Protein AF-A0A351Z1H6-F1 (afdb_monomer_lite)

Foldseek 3Di:
DDDPDDQWDDDPWKIKGKAFAQKKKKKAPADQPWWKWKFADPVPQFAWAKAKPQWCDGQPRPPRHHTRGGTIGGRPPDRRMMMIHGNGHMMMMIGGPSIDMDIDHRD

Secondary structure (DSSP, 8-state):
------SEEE-SSEEEEEE-TT-EEEEES--TT--EEEEE-GGGSBS-EEEEESBSSPP-TT--BS-SEEEE-B-TTS-S-EEEEEEES-EEEEEETT-EEEEEPP-

Radius of gyration: 13.02 Å; chains: 1; bounding box: 30×32×42 Å

pLDDT: mean 81.54, std 13.21, range [42.81, 94.25]

Sequence (107 aa):
SFDYRPDCWLCGNQMVFFLGQGKSLVASGLKKSDYVSVARTTSFFEGGKIVTSGLEWKPDAGKKKGMPSLSNRIHDEKEGVASFFAEEGNFLVFLPLTAAFAFAKPK

Structure (mmCIF, N/CA/C/O backbone):
data_AF-A0A351Z1H6-F1
#
_entry.id   AF-A0A351Z1H6-F1
#
loop_
_atom_site.group_PDB
_atom_site.id
_atom_site.type_symbol
_atom_site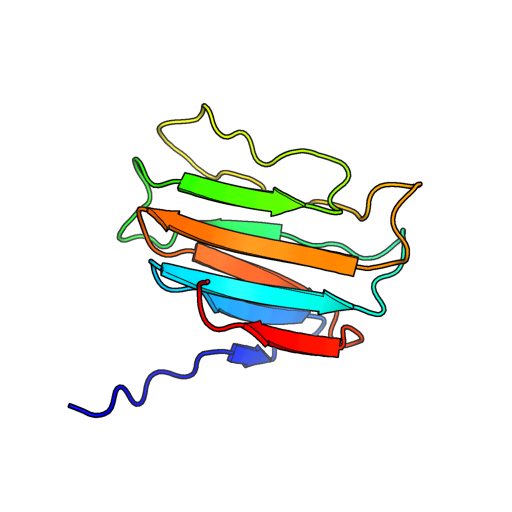.label_atom_id
_atom_site.label_alt_id
_atom_site.label_comp_id
_atom_site.label_asym_id
_atom_site.label_entity_id
_atom_site.label_seq_id
_atom_site.pdbx_PDB_ins_code
_atom_site.Cartn_x
_atom_site.Cartn_y
_atom_site.Cartn_z
_atom_site.occupancy
_atom_site.B_iso_or_equiv
_atom_site.auth_seq_id
_atom_site.auth_comp_id
_atom_site.auth_asym_id
_atom_site.auth_atom_id
_atom_site.pdbx_PDB_model_num
ATOM 1 N N . SER A 1 1 ? -3.284 0.778 -26.025 1.00 48.03 1 SER A N 1
ATOM 2 C CA . SER A 1 1 ? -3.706 -0.605 -25.734 1.00 48.03 1 SER A CA 1
ATOM 3 C C . SER A 1 1 ? -4.354 -0.619 -24.363 1.00 48.03 1 SER A C 1
ATOM 5 O O . SER A 1 1 ? -3.918 0.136 -23.502 1.00 48.03 1 SER A O 1
ATOM 7 N N . PHE A 1 2 ? -5.415 -1.400 -24.166 1.00 42.81 2 PHE A N 1
ATOM 8 C CA . PHE A 1 2 ? -5.934 -1.636 -22.819 1.00 42.81 2 PHE A CA 1
ATOM 9 C C . PHE A 1 2 ? -4.939 -2.526 -22.073 1.00 42.81 2 PHE A C 1
ATOM 11 O O . PHE A 1 2 ? -4.490 -3.538 -22.610 1.00 42.81 2 PHE A O 1
ATOM 18 N N . ASP A 1 3 ? -4.537 -2.097 -20.882 1.00 56.03 3 ASP A N 1
ATOM 19 C CA . ASP A 1 3 ? -3.661 -2.867 -20.012 1.00 56.03 3 ASP A CA 1
ATOM 20 C C . ASP A 1 3 ? -4.539 -3.785 -19.157 1.00 56.03 3 ASP A C 1
ATOM 22 O O . ASP A 1 3 ? -5.233 -3.318 -18.261 1.00 56.03 3 ASP A O 1
ATOM 26 N N . TYR A 1 4 ? -4.575 -5.078 -19.481 1.00 55.56 4 TYR A N 1
ATOM 27 C CA . TYR A 1 4 ? -5.386 -6.079 -18.770 1.00 55.56 4 TYR A CA 1
ATOM 28 C C . TYR A 1 4 ? -4.684 -6.633 -17.519 1.00 55.56 4 TYR A C 1
ATOM 30 O O . TYR A 1 4 ? -5.029 -7.712 -17.034 1.00 55.56 4 TYR A O 1
ATOM 38 N N . ARG A 1 5 ? -3.657 -5.942 -17.010 1.00 62.16 5 ARG A N 1
ATOM 39 C CA . ARG A 1 5 ? -2.959 -6.359 -15.794 1.00 62.16 5 ARG A CA 1
ATOM 40 C C . ARG A 1 5 ? -3.866 -6.130 -14.580 1.00 62.16 5 ARG A C 1
ATOM 42 O O . ARG A 1 5 ? -4.399 -5.034 -14.437 1.00 62.16 5 ARG A O 1
ATOM 49 N N . PRO A 1 6 ? -4.061 -7.137 -13.711 1.00 58.88 6 PRO A N 1
ATOM 50 C CA . PRO A 1 6 ? -4.794 -6.922 -12.476 1.00 58.88 6 PRO A CA 1
ATOM 51 C C . PRO A 1 6 ? -4.018 -5.933 -11.603 1.00 58.88 6 PRO A C 1
ATOM 53 O O . PRO A 1 6 ? -2.851 -6.154 -11.287 1.00 58.88 6 PRO A O 1
ATOM 56 N N . ASP A 1 7 ? -4.678 -4.848 -11.206 1.00 80.06 7 ASP A N 1
ATOM 57 C CA . ASP A 1 7 ? -4.097 -3.847 -10.308 1.00 80.06 7 ASP A CA 1
ATOM 58 C C . ASP A 1 7 ? -4.073 -4.322 -8.843 1.00 80.06 7 ASP A C 1
ATOM 60 O O . ASP A 1 7 ? -3.471 -3.668 -7.991 1.00 80.06 7 ASP A O 1
ATOM 64 N N . CYS A 1 8 ? -4.733 -5.445 -8.534 1.00 87.75 8 CYS A N 1
ATOM 65 C CA . CYS A 1 8 ? -4.821 -6.016 -7.195 1.00 87.75 8 CYS A CA 1
ATOM 66 C C . CYS A 1 8 ? -4.887 -7.552 -7.211 1.00 87.75 8 CYS A C 1
ATOM 68 O O . CYS A 1 8 ? -5.590 -8.143 -8.033 1.00 87.75 8 CYS A O 1
ATOM 70 N N . TRP A 1 9 ? -4.209 -8.186 -6.253 1.00 92.69 9 TRP A N 1
ATOM 71 C CA . TRP A 1 9 ? -4.304 -9.612 -5.942 1.00 92.69 9 TRP A CA 1
ATOM 72 C C . TRP A 1 9 ? -4.742 -9.812 -4.491 1.00 92.69 9 TRP A C 1
ATOM 74 O O . TRP A 1 9 ? -4.221 -9.164 -3.582 1.00 92.69 9 TRP A O 1
ATOM 84 N N . LEU A 1 10 ? -5.657 -10.756 -4.264 1.00 90.38 10 LEU A N 1
ATOM 85 C CA . LEU A 1 10 ? -6.026 -11.207 -2.924 1.00 90.38 10 LEU A CA 1
ATOM 86 C C . LEU A 1 10 ? -5.082 -12.334 -2.489 1.00 90.38 10 LEU A C 1
ATOM 88 O O . LEU A 1 10 ? -4.939 -13.344 -3.177 1.00 90.38 10 LEU A O 1
ATOM 92 N N . CYS A 1 11 ? -4.445 -12.163 -1.339 1.00 86.88 11 CYS A N 1
ATOM 93 C CA . CYS A 1 11 ? -3.672 -13.189 -0.648 1.00 86.88 11 CYS A CA 1
ATOM 94 C C . CYS A 1 11 ? -4.456 -13.696 0.573 1.00 86.88 11 CYS A C 1
ATOM 96 O O . CYS A 1 11 ? -5.543 -13.207 0.868 1.00 86.88 11 CYS A O 1
ATOM 98 N N . GLY A 1 12 ? -3.896 -14.656 1.317 1.00 85.88 12 GLY A N 1
ATOM 99 C CA . GLY A 1 12 ? -4.590 -15.268 2.459 1.00 85.88 12 GLY A CA 1
ATOM 100 C C . GLY A 1 12 ? -5.101 -14.265 3.503 1.00 85.88 12 GLY A C 1
ATOM 101 O O . GLY A 1 12 ? -6.223 -14.409 3.969 1.00 85.88 12 GLY A O 1
ATOM 102 N N . ASN A 1 13 ? -4.314 -13.227 3.822 1.00 86.50 13 ASN A N 1
ATOM 103 C CA . ASN A 1 13 ? -4.651 -12.233 4.857 1.00 86.50 13 ASN A CA 1
ATOM 104 C C . ASN A 1 13 ? -4.519 -10.768 4.396 1.00 86.50 13 ASN A C 1
ATOM 106 O O . ASN A 1 13 ? -4.771 -9.845 5.172 1.00 86.50 13 ASN A O 1
ATOM 110 N N . GLN A 1 14 ? -4.080 -10.535 3.160 1.00 92.06 14 GLN A N 1
ATOM 111 C CA . GLN A 1 14 ? -3.748 -9.204 2.649 1.00 92.06 14 GLN A CA 1
ATOM 112 C C . GLN A 1 14 ? -4.150 -9.067 1.184 1.00 92.06 14 GLN A C 1
ATOM 114 O O . GLN A 1 14 ? -4.301 -10.055 0.471 1.00 92.06 14 GLN A O 1
ATOM 119 N N . MET A 1 15 ? -4.281 -7.827 0.742 1.00 94.25 15 MET A N 1
ATOM 120 C CA . MET A 1 15 ? -4.375 -7.441 -0.657 1.00 94.25 15 MET A CA 1
ATOM 121 C C . MET A 1 15 ? -3.036 -6.858 -1.094 1.00 94.25 15 MET A C 1
ATOM 123 O O . MET A 1 15 ? -2.411 -6.109 -0.340 1.00 94.25 15 MET A O 1
ATOM 127 N N . VAL A 1 16 ? -2.609 -7.176 -2.311 1.00 94.00 16 VAL A N 1
ATOM 128 C CA . VAL A 1 16 ? -1.404 -6.614 -2.925 1.00 94.00 16 VAL A CA 1
ATOM 129 C C . VAL A 1 16 ? -1.827 -5.787 -4.118 1.00 94.00 16 VAL A C 1
ATOM 131 O O . VAL A 1 16 ? -2.408 -6.323 -5.052 1.00 94.00 16 VAL A O 1
ATOM 134 N N . PHE A 1 17 ? -1.518 -4.499 -4.099 1.00 93.19 17 PHE A N 1
ATOM 135 C CA . PHE A 1 17 ? -1.824 -3.576 -5.182 1.00 93.19 17 PHE A CA 1
ATOM 136 C C . PHE A 1 17 ? -0.578 -3.283 -5.997 1.00 93.19 17 PHE A C 1
ATOM 138 O O . PHE A 1 17 ? 0.466 -2.953 -5.432 1.00 93.19 17 PHE A O 1
ATOM 145 N N . PHE A 1 18 ? -0.697 -3.333 -7.320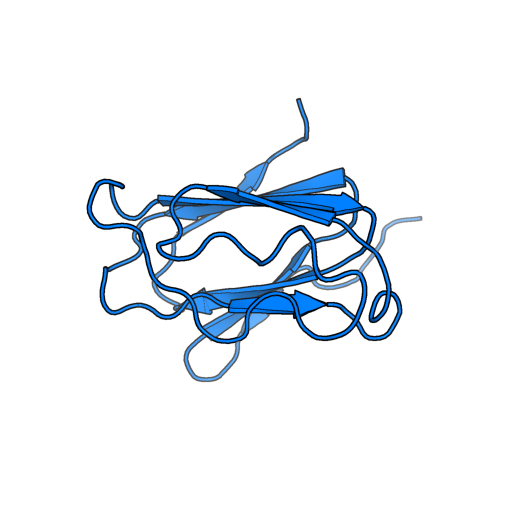 1.00 92.19 18 PHE A N 1
ATOM 146 C CA . PHE A 1 18 ? 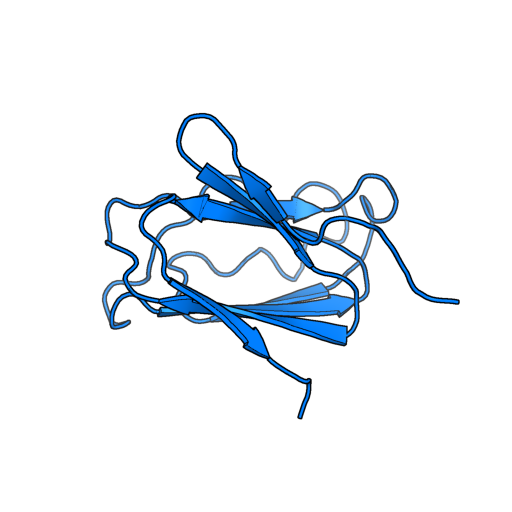0.295 -2.737 -8.200 1.00 92.19 18 PHE A CA 1
ATOM 147 C C . PHE A 1 18 ? 0.057 -1.226 -8.267 1.00 92.19 18 PHE A C 1
ATOM 149 O O . PHE A 1 18 ? -0.992 -0.763 -8.708 1.00 92.19 18 PHE A O 1
ATOM 156 N N . LEU A 1 19 ? 1.043 -0.444 -7.830 1.00 90.94 19 LEU A N 1
ATOM 157 C CA . LEU A 1 19 ? 1.020 1.009 -7.913 1.00 90.94 19 LEU A CA 1
ATOM 158 C C . LEU A 1 19 ? 2.014 1.468 -8.977 1.00 90.94 19 LEU A C 1
ATOM 160 O O . LEU A 1 19 ? 3.217 1.585 -8.724 1.00 90.94 19 LEU A O 1
ATOM 164 N N . GLY A 1 20 ? 1.491 1.695 -10.179 1.00 89.88 20 GLY A N 1
ATOM 165 C CA . GLY A 1 20 ? 2.273 2.201 -11.300 1.00 89.88 20 GLY A CA 1
ATOM 166 C C . GLY A 1 20 ? 2.720 3.651 -11.107 1.00 89.88 20 GLY A C 1
ATOM 167 O O . GLY A 1 20 ? 2.063 4.428 -10.412 1.00 89.88 20 GLY A O 1
ATOM 168 N N . GLN A 1 21 ? 3.810 4.033 -11.767 1.00 89.12 21 GLN A N 1
ATOM 169 C CA . GLN A 1 21 ? 4.305 5.408 -11.772 1.00 89.12 21 GLN A CA 1
ATOM 170 C C . GLN A 1 21 ? 3.205 6.412 -12.165 1.00 89.12 21 GLN A C 1
ATOM 172 O O . GLN A 1 21 ? 2.412 6.182 -13.082 1.00 89.12 21 GLN A O 1
ATOM 177 N N . GLY A 1 22 ? 3.161 7.543 -11.462 1.00 89.38 22 GLY A N 1
ATOM 178 C CA . GLY A 1 22 ? 2.163 8.596 -11.632 1.00 89.38 22 GLY A CA 1
ATOM 179 C C . GLY A 1 22 ? 0.778 8.239 -11.087 1.00 89.38 22 GLY A C 1
ATOM 180 O O . GLY A 1 22 ? -0.182 8.967 -11.346 1.00 89.38 22 GLY A O 1
ATOM 181 N N . LYS A 1 23 ? 0.633 7.124 -10.360 1.00 90.19 23 LYS A N 1
ATOM 182 C CA . LYS A 1 23 ? -0.633 6.704 -9.749 1.00 90.19 23 LYS A CA 1
ATOM 183 C C . LYS A 1 23 ? -0.618 6.893 -8.241 1.00 90.19 23 LYS A C 1
ATOM 185 O O . LYS A 1 23 ? 0.423 6.798 -7.586 1.00 90.19 23 LYS A O 1
ATOM 190 N N . SER A 1 24 ? -1.818 7.103 -7.712 1.00 92.12 24 SER A N 1
ATOM 191 C CA . SER A 1 24 ? -2.070 7.239 -6.285 1.00 92.12 24 SER A CA 1
ATOM 192 C C . SER A 1 24 ? -3.039 6.169 -5.800 1.00 92.12 24 SER A C 1
ATOM 194 O O . SER A 1 24 ? -4.034 5.871 -6.462 1.00 92.12 24 SER A O 1
ATOM 196 N N . LEU A 1 25 ? -2.773 5.648 -4.608 1.00 92.62 25 LEU A N 1
ATOM 197 C CA . LEU A 1 25 ? -3.653 4.758 -3.861 1.00 92.62 25 LEU A CA 1
ATOM 198 C C . LEU A 1 25 ? -3.941 5.399 -2.505 1.00 92.62 25 LEU A C 1
ATOM 200 O O . LEU A 1 25 ? -3.029 5.879 -1.828 1.00 92.62 25 LEU A O 1
ATOM 204 N N . VAL A 1 26 ? -5.206 5.405 -2.107 1.00 93.31 26 VAL A N 1
ATOM 205 C CA . VAL A 1 26 ? -5.628 5.803 -0.764 1.00 93.31 26 VAL A CA 1
ATOM 206 C C . VAL A 1 26 ? -6.296 4.608 -0.115 1.00 93.31 26 VAL A C 1
ATOM 208 O O . VAL A 1 26 ? -7.140 3.964 -0.734 1.00 93.31 26 VAL A O 1
ATOM 211 N N . ALA A 1 27 ? -5.907 4.327 1.121 1.00 93.06 27 ALA A N 1
ATOM 212 C CA . ALA A 1 27 ? -6.467 3.275 1.945 1.00 93.06 27 ALA A CA 1
ATOM 213 C C . ALA A 1 27 ? -7.051 3.882 3.224 1.00 93.06 27 ALA A C 1
ATOM 215 O O . ALA A 1 27 ? -6.437 4.763 3.828 1.00 93.06 27 ALA A O 1
ATOM 216 N N . SER A 1 28 ? -8.231 3.423 3.625 1.00 93.44 28 SER A N 1
ATOM 217 C CA . SER A 1 28 ? -8.953 3.882 4.812 1.00 93.44 28 SER A CA 1
ATOM 218 C C . SER A 1 28 ? -9.508 2.705 5.617 1.00 93.44 28 SER A C 1
ATOM 220 O O . SER A 1 28 ? -9.528 1.562 5.154 1.00 93.44 28 SER A O 1
ATOM 222 N N . GLY A 1 29 ? -9.935 2.978 6.853 1.00 92.62 29 GLY A N 1
ATOM 223 C CA . GLY A 1 29 ? -10.400 1.941 7.779 1.00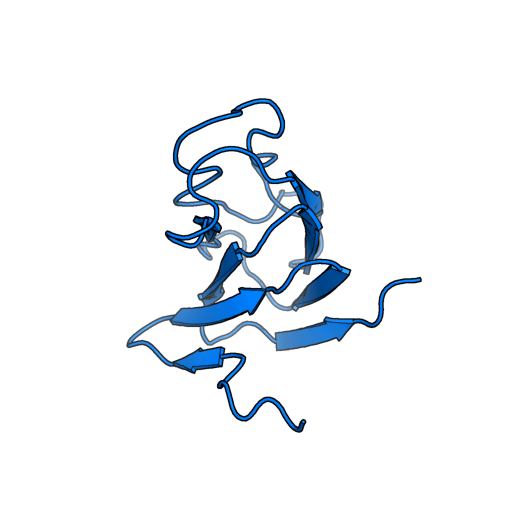 92.62 29 GLY A CA 1
ATOM 224 C C . GLY A 1 29 ? -9.269 1.078 8.351 1.00 92.62 29 GLY A C 1
ATOM 225 O O . GLY A 1 29 ? -9.527 -0.014 8.853 1.00 92.62 29 GLY A O 1
ATOM 226 N N . LEU A 1 30 ? -8.024 1.554 8.269 1.00 92.19 30 LEU A N 1
ATOM 227 C CA . LEU A 1 30 ? -6.849 0.865 8.793 1.00 92.19 30 LEU A CA 1
ATOM 228 C C . LEU A 1 30 ? -6.778 1.023 10.315 1.00 92.19 30 LEU A C 1
ATOM 230 O O . LEU A 1 30 ? -6.993 2.106 10.860 1.00 92.19 30 LEU A O 1
ATOM 234 N N . LYS A 1 31 ? -6.439 -0.058 11.011 1.00 91.12 31 LYS A N 1
ATOM 235 C CA . LYS A 1 31 ? -6.230 -0.079 12.461 1.00 91.12 31 LYS A CA 1
ATOM 236 C C . LYS A 1 31 ? -4.749 0.080 12.785 1.00 91.12 31 LYS A C 1
ATOM 238 O O . LYS A 1 31 ? -3.881 -0.279 11.997 1.00 91.12 31 LYS A O 1
ATOM 243 N N . LYS A 1 32 ? -4.440 0.524 14.005 1.00 86.31 32 LYS A N 1
ATOM 244 C CA . LYS A 1 32 ? -3.051 0.623 14.500 1.00 86.31 32 LYS A CA 1
ATOM 245 C C . LYS A 1 32 ? -2.311 -0.722 14.514 1.00 86.31 32 LYS A C 1
ATOM 247 O O . LYS A 1 32 ? -1.090 -0.765 14.405 1.00 86.31 32 LYS A O 1
ATOM 252 N N . SER A 1 33 ? -3.058 -1.815 14.665 1.00 87.69 33 SER A N 1
ATOM 253 C CA . SER A 1 33 ? -2.544 -3.186 14.610 1.00 87.69 33 SER A CA 1
ATOM 254 C C . SER A 1 33 ? -2.258 -3.678 13.193 1.00 87.69 33 SER A C 1
ATOM 256 O O . SER A 1 33 ? -1.618 -4.718 13.045 1.00 87.69 33 SER A O 1
ATOM 258 N N . ASP A 1 34 ? -2.762 -2.990 12.167 1.00 90.19 34 ASP A N 1
ATOM 259 C CA . ASP A 1 34 ? -2.648 -3.455 10.794 1.00 90.19 34 ASP A CA 1
ATOM 260 C C . ASP A 1 34 ? -1.245 -3.198 10.254 1.00 90.19 34 ASP A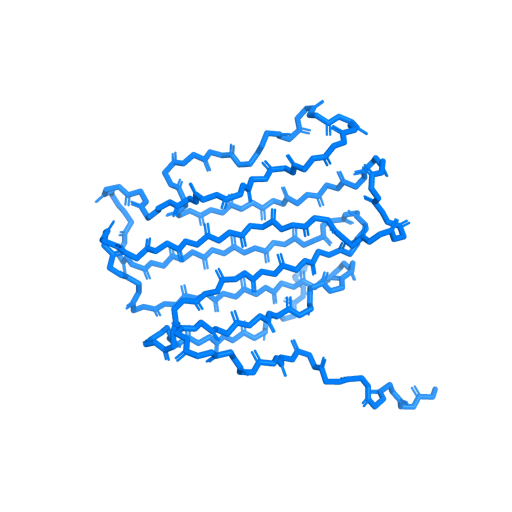 C 1
ATOM 262 O O . ASP A 1 34 ? -0.635 -2.149 10.482 1.00 90.19 34 ASP A O 1
ATOM 266 N N . TYR A 1 35 ? -0.751 -4.174 9.498 1.00 89.31 35 TYR A N 1
ATOM 267 C CA . TYR A 1 35 ? 0.516 -4.070 8.796 1.00 89.31 35 TYR A CA 1
ATOM 268 C C . TYR A 1 35 ? 0.290 -3.595 7.369 1.00 89.31 35 TYR A C 1
ATOM 270 O O . TYR A 1 35 ? -0.508 -4.168 6.621 1.00 89.31 35 TYR A O 1
ATOM 278 N N . VAL A 1 36 ? 1.048 -2.572 6.996 1.00 90.31 36 VAL A N 1
ATOM 279 C CA . VAL A 1 36 ? 1.036 -1.962 5.671 1.00 90.31 36 VAL A CA 1
ATOM 280 C C . VAL A 1 36 ? 2.454 -1.968 5.128 1.00 90.31 36 VAL A C 1
ATOM 282 O O . VAL A 1 36 ? 3.352 -1.438 5.771 1.00 90.31 36 VAL A O 1
ATOM 285 N N . SER A 1 37 ? 2.683 -2.528 3.946 1.00 90.19 37 SER A N 1
ATOM 286 C CA . SER A 1 37 ? 4.043 -2.637 3.395 1.00 90.19 37 SER A CA 1
ATOM 287 C C . SER A 1 37 ? 4.130 -2.065 1.992 1.00 90.19 37 SER A C 1
ATOM 289 O O . SER A 1 37 ? 3.158 -2.075 1.240 1.00 90.19 37 SER A O 1
ATOM 291 N N . VAL A 1 38 ? 5.315 -1.572 1.632 1.00 89.50 38 VAL A N 1
ATOM 292 C CA . VAL A 1 38 ? 5.596 -1.014 0.309 1.00 89.50 38 VAL A CA 1
ATOM 293 C C . VAL A 1 38 ? 6.875 -1.638 -0.226 1.00 89.50 38 VAL A C 1
ATOM 295 O O . VAL A 1 38 ? 7.974 -1.392 0.277 1.00 89.50 38 VAL A O 1
ATOM 298 N N . ALA A 1 39 ? 6.739 -2.416 -1.292 1.00 88.44 39 ALA A N 1
ATOM 299 C CA . ALA A 1 39 ? 7.862 -3.041 -1.964 1.00 88.44 39 ALA A CA 1
ATOM 300 C C . ALA A 1 39 ? 8.115 -2.410 -3.335 1.00 88.44 39 ALA A C 1
ATOM 302 O O . ALA A 1 39 ? 7.190 -1.992 -4.026 1.00 88.44 39 ALA A O 1
ATOM 303 N N . ARG A 1 40 ? 9.379 -2.367 -3.752 1.00 85.81 40 ARG A N 1
ATOM 304 C CA . ARG A 1 40 ? 9.739 -2.115 -5.149 1.00 85.81 40 ARG A CA 1
ATOM 305 C C . ARG A 1 40 ? 9.416 -3.348 -5.982 1.00 85.81 40 ARG A C 1
ATOM 307 O O . ARG A 1 40 ? 9.568 -4.482 -5.528 1.00 85.81 40 ARG A O 1
ATOM 314 N N . THR A 1 41 ? 9.019 -3.112 -7.222 1.00 84.56 41 THR A N 1
ATOM 315 C CA . THR A 1 41 ? 9.011 -4.163 -8.243 1.00 84.56 41 THR A CA 1
ATOM 316 C C . THR A 1 41 ? 10.443 -4.508 -8.658 1.00 84.56 41 THR A C 1
ATOM 318 O O . THR A 1 41 ? 11.356 -3.695 -8.508 1.00 84.56 41 THR A O 1
ATOM 321 N N . THR A 1 42 ? 10.661 -5.707 -9.200 1.00 75.75 42 THR A N 1
ATOM 322 C CA . THR A 1 42 ? 11.994 -6.159 -9.641 1.00 75.75 42 THR A CA 1
ATOM 323 C C . THR A 1 42 ? 12.602 -5.247 -10.708 1.00 75.75 42 THR A C 1
ATOM 325 O O . THR A 1 42 ? 13.804 -5.004 -10.690 1.00 75.75 42 THR A O 1
ATOM 328 N N . SER A 1 43 ? 11.770 -4.672 -11.580 1.00 73.38 43 SER A N 1
ATOM 329 C CA . SER A 1 43 ? 12.176 -3.703 -12.606 1.00 73.38 43 SER A CA 1
ATOM 330 C C . SER A 1 43 ? 12.630 -2.344 -12.058 1.00 73.38 43 SER A C 1
ATOM 332 O O . SER A 1 43 ? 13.215 -1.569 -12.803 1.00 73.38 43 SER A O 1
ATOM 334 N N . PHE A 1 44 ? 12.363 -2.043 -10.782 1.00 71.88 44 PHE A N 1
ATOM 335 C CA . PHE A 1 44 ? 12.701 -0.772 -10.124 1.00 71.88 44 PHE A CA 1
ATOM 336 C C . PHE A 1 44 ? 13.388 -1.001 -8.768 1.00 71.88 44 PHE A C 1
ATOM 338 O O . PHE A 1 44 ? 13.166 -0.259 -7.815 1.00 71.88 44 PHE A O 1
ATOM 345 N N . PHE A 1 45 ? 14.201 -2.057 -8.649 1.00 70.69 45 PHE A N 1
ATOM 346 C CA . PHE A 1 45 ? 14.892 -2.403 -7.398 1.00 70.69 45 PHE A CA 1
ATOM 347 C C . PHE A 1 45 ? 15.982 -1.386 -6.990 1.00 70.69 45 PHE A C 1
ATOM 349 O O . PHE A 1 45 ? 16.392 -1.316 -5.826 1.00 70.69 45 PHE A O 1
ATOM 356 N N . GLU A 1 46 ? 16.419 -0.565 -7.944 1.00 76.00 46 GLU A N 1
ATOM 357 C CA . GLU A 1 46 ? 17.281 0.600 -7.753 1.00 76.00 46 GLU A CA 1
ATOM 358 C C . GLU A 1 46 ? 16.528 1.860 -8.210 1.00 76.00 46 GLU A C 1
ATOM 360 O O . GLU A 1 46 ? 15.793 1.823 -9.195 1.00 76.00 46 GLU A O 1
ATOM 365 N N . GLY A 1 47 ? 16.690 2.970 -7.488 1.00 74.56 47 GLY A N 1
ATOM 366 C CA . GLY A 1 47 ? 15.985 4.225 -7.766 1.00 74.56 47 GLY A CA 1
ATOM 367 C C . GLY A 1 47 ? 14.505 4.221 -7.364 1.00 74.56 47 GLY A C 1
ATOM 368 O O . GLY A 1 47 ? 14.084 3.491 -6.460 1.00 74.56 47 GLY A O 1
ATOM 369 N N . GLY A 1 48 ? 13.718 5.084 -8.004 1.00 81.38 48 GLY A N 1
ATOM 370 C CA . GLY A 1 48 ? 12.300 5.246 -7.714 1.00 81.38 48 GLY A CA 1
ATOM 371 C C . GLY A 1 48 ? 12.006 6.002 -6.416 1.00 81.38 48 GLY A C 1
ATOM 372 O O . GLY A 1 48 ? 12.761 5.965 -5.438 1.00 81.38 48 GLY A O 1
ATOM 373 N N . LYS A 1 49 ? 10.856 6.670 -6.406 1.00 85.56 49 LYS A N 1
ATOM 374 C CA . LYS A 1 49 ? 10.402 7.539 -5.327 1.00 85.56 49 LYS A CA 1
ATOM 375 C C . LYS A 1 49 ? 8.921 7.316 -5.070 1.00 85.56 49 LYS A C 1
ATOM 377 O O . LYS A 1 49 ? 8.085 7.477 -5.956 1.00 85.56 49 LYS A O 1
ATOM 382 N N . ILE A 1 50 ? 8.613 6.971 -3.825 1.00 87.12 50 ILE A N 1
ATOM 383 C CA . ILE A 1 50 ? 7.250 6.852 -3.321 1.00 87.12 50 ILE A CA 1
ATOM 384 C C . ILE A 1 50 ? 7.034 7.877 -2.217 1.00 87.12 50 ILE A C 1
ATOM 386 O O . ILE A 1 50 ? 7.828 7.991 -1.283 1.00 87.12 50 ILE A O 1
ATOM 390 N N . VAL A 1 51 ? 5.954 8.637 -2.339 1.00 88.62 51 VAL A N 1
ATOM 391 C CA . VAL A 1 51 ? 5.509 9.587 -1.325 1.00 88.62 51 VAL A CA 1
ATOM 392 C C . VAL A 1 51 ? 4.361 8.943 -0.569 1.00 88.62 51 VAL A C 1
ATOM 394 O O . VAL A 1 51 ? 3.383 8.505 -1.174 1.00 88.62 51 VAL A O 1
ATOM 397 N N . THR A 1 52 ? 4.462 8.885 0.756 1.00 88.75 52 THR A N 1
ATOM 398 C CA . THR A 1 52 ? 3.386 8.350 1.594 1.00 88.75 52 THR A CA 1
ATOM 399 C C . THR A 1 52 ? 2.987 9.315 2.692 1.00 88.75 52 THR A C 1
ATOM 401 O O . THR A 1 52 ? 3.809 10.085 3.188 1.00 88.75 52 THR A O 1
ATOM 404 N N . SER A 1 53 ? 1.740 9.212 3.140 1.00 89.44 53 SER A N 1
ATOM 405 C CA . SER A 1 53 ? 1.261 9.892 4.341 1.00 89.44 53 SER A CA 1
ATOM 406 C C . SER A 1 53 ? 0.420 8.943 5.189 1.00 89.44 53 SER A C 1
ATOM 408 O O . SER A 1 53 ? -0.120 7.969 4.670 1.00 89.44 53 SER A O 1
ATOM 410 N N . GLY A 1 54 ? 0.321 9.222 6.489 1.00 89.12 54 GLY A N 1
ATOM 411 C CA . GLY A 1 54 ? -0.482 8.411 7.410 1.00 89.12 54 GLY A CA 1
ATOM 412 C C . GLY A 1 54 ? 0.209 7.168 7.961 1.00 89.12 54 GLY A C 1
ATOM 413 O O . GLY A 1 54 ? -0.345 6.515 8.837 1.00 89.12 54 GLY A O 1
ATOM 414 N N . LEU A 1 55 ? 1.420 6.872 7.493 1.00 89.44 55 LEU A N 1
ATOM 415 C CA . LEU A 1 55 ? 2.250 5.795 8.019 1.00 89.44 55 LEU A CA 1
ATOM 416 C C . LEU A 1 55 ? 3.119 6.285 9.179 1.00 89.44 55 LEU A C 1
ATOM 418 O O . LEU A 1 55 ? 3.586 7.424 9.152 1.00 89.44 55 LEU A O 1
ATOM 422 N N . GLU A 1 56 ? 3.345 5.404 10.150 1.00 87.81 56 GLU A N 1
ATOM 423 C CA . GLU A 1 56 ? 4.187 5.622 11.329 1.00 87.81 56 GLU A CA 1
ATOM 424 C C . GLU A 1 56 ? 5.626 5.934 10.913 1.00 87.81 56 GLU A C 1
ATOM 426 O O . GLU A 1 56 ? 6.194 6.969 11.261 1.00 87.81 56 GLU A O 1
ATOM 431 N N . TRP A 1 57 ? 6.199 5.071 10.074 1.00 84.06 57 TRP A N 1
ATOM 432 C CA . TRP A 1 57 ? 7.523 5.292 9.517 1.00 84.06 57 TRP A CA 1
ATOM 433 C C . TRP A 1 57 ? 7.391 5.895 8.127 1.00 84.06 57 TRP A C 1
ATOM 435 O O . TRP A 1 57 ? 6.682 5.377 7.263 1.00 84.06 57 TRP A O 1
ATOM 445 N N . LYS A 1 58 ? 8.109 6.983 7.857 1.00 71.50 58 LYS A N 1
ATOM 446 C CA . LYS A 1 58 ? 8.227 7.447 6.475 1.00 71.50 58 LYS A CA 1
ATOM 447 C C . LYS A 1 58 ? 9.060 6.409 5.710 1.00 71.50 58 LYS A C 1
ATOM 449 O O . LYS A 1 58 ? 10.137 6.059 6.193 1.00 71.50 58 LYS A O 1
ATOM 454 N N . PRO A 1 59 ? 8.590 5.889 4.560 1.00 66.69 59 PRO A N 1
ATOM 455 C CA . PRO A 1 59 ? 9.421 5.069 3.701 1.00 66.69 59 PRO A CA 1
ATOM 456 C C . PRO A 1 59 ? 10.679 5.862 3.401 1.00 66.69 59 PRO A C 1
ATOM 458 O O . PRO A 1 59 ? 10.628 7.074 3.179 1.00 66.69 59 PRO A O 1
ATOM 461 N N . ASP A 1 60 ? 11.798 5.164 3.497 1.00 63.59 60 ASP A N 1
ATOM 462 C CA . ASP A 1 60 ? 13.132 5.735 3.574 1.00 63.59 60 ASP A CA 1
ATOM 463 C C . ASP A 1 60 ? 13.482 6.372 2.215 1.00 63.59 60 ASP A C 1
ATOM 465 O O . ASP A 1 60 ? 14.128 5.765 1.361 1.00 63.59 60 ASP A O 1
ATOM 469 N N . ALA A 1 61 ? 12.976 7.587 1.973 1.00 50.16 61 ALA A N 1
ATOM 470 C CA . ALA A 1 61 ? 12.980 8.270 0.677 1.00 50.16 61 ALA A CA 1
ATOM 471 C C . ALA A 1 61 ? 14.398 8.561 0.147 1.00 50.16 61 ALA A C 1
ATOM 473 O O . ALA A 1 61 ? 14.561 8.957 -1.005 1.00 50.16 61 ALA A O 1
ATOM 474 N N . GLY A 1 62 ? 15.426 8.354 0.978 1.00 48.97 62 GLY A N 1
ATOM 475 C CA . GLY A 1 62 ? 16.838 8.473 0.622 1.00 48.97 62 GLY A CA 1
ATOM 476 C C . GLY A 1 62 ? 17.521 7.165 0.206 1.00 48.97 62 GLY A C 1
ATOM 477 O O . GLY A 1 62 ? 18.623 7.215 -0.347 1.00 48.97 62 GLY A O 1
ATOM 478 N N . LYS A 1 63 ? 16.915 5.985 0.422 1.00 58.94 63 LYS A N 1
ATOM 479 C CA . LYS A 1 63 ? 17.522 4.711 -0.002 1.00 58.94 63 LYS A CA 1
ATOM 480 C C . LYS A 1 63 ? 17.395 4.536 -1.512 1.00 58.94 63 LYS A C 1
ATOM 482 O O . LYS A 1 63 ? 16.426 3.972 -2.019 1.00 58.94 63 LYS A O 1
ATOM 487 N N . LYS A 1 64 ? 18.441 4.948 -2.232 1.00 62.19 64 LYS A N 1
ATOM 488 C CA . LYS A 1 64 ? 18.585 4.774 -3.690 1.00 62.19 64 LYS A CA 1
ATOM 489 C C . LYS A 1 64 ? 18.628 3.307 -4.155 1.00 62.19 64 LYS A C 1
ATOM 491 O O . LYS A 1 64 ? 18.569 3.060 -5.352 1.00 62.19 64 LYS A O 1
ATOM 496 N N . LYS A 1 65 ? 18.725 2.334 -3.241 1.00 67.75 65 LYS A N 1
ATOM 497 C CA . LYS A 1 65 ? 18.827 0.897 -3.541 1.00 67.75 65 LYS A CA 1
ATOM 498 C C . LYS A 1 65 ? 18.181 0.048 -2.443 1.00 67.75 65 LYS A C 1
ATOM 500 O O . LYS A 1 65 ? 18.172 0.459 -1.283 1.00 67.75 65 LYS A O 1
ATOM 505 N N . GLY A 1 66 ? 17.655 -1.126 -2.798 1.00 72.69 66 GLY A N 1
ATOM 506 C CA . GLY A 1 66 ? 17.080 -2.090 -1.848 1.00 72.69 66 GLY A CA 1
ATOM 507 C C . GLY A 1 66 ? 15.575 -1.908 -1.638 1.00 72.69 66 GLY A C 1
ATOM 508 O O . GLY A 1 66 ? 14.911 -1.326 -2.482 1.00 72.69 66 GLY A O 1
ATOM 509 N N . MET A 1 67 ? 15.006 -2.401 -0.537 1.00 76.44 67 MET A N 1
ATOM 510 C CA . MET A 1 67 ? 13.552 -2.358 -0.309 1.00 76.44 67 MET A CA 1
ATOM 511 C C . MET A 1 67 ? 13.143 -1.155 0.569 1.00 76.44 67 MET A C 1
ATOM 513 O O . MET A 1 67 ? 13.727 -0.994 1.641 1.00 76.44 67 MET A O 1
ATOM 517 N N . PRO A 1 68 ? 12.168 -0.311 0.164 1.00 64.75 68 PRO A N 1
ATOM 518 C CA . PRO A 1 68 ? 11.872 0.945 0.860 1.00 64.75 68 PRO A CA 1
ATOM 519 C C . PRO A 1 68 ? 11.068 0.800 2.168 1.00 64.75 68 PRO A C 1
ATOM 521 O O . PRO A 1 68 ? 11.254 1.638 3.048 1.00 64.75 68 PRO A O 1
ATOM 524 N N . SER A 1 69 ? 10.218 -0.227 2.354 1.00 64.75 69 SER A N 1
ATOM 525 C CA . SER A 1 69 ? 9.630 -0.553 3.674 1.00 64.75 69 SER A CA 1
ATOM 526 C C . SER A 1 69 ? 8.894 -1.906 3.698 1.00 64.75 69 SER A C 1
ATOM 528 O O . SER A 1 69 ? 7.921 -2.099 2.974 1.00 64.75 69 SER A O 1
ATOM 530 N N . LEU A 1 70 ? 9.301 -2.846 4.560 1.00 64.38 70 LEU A N 1
ATOM 531 C CA . LEU A 1 70 ? 8.735 -4.208 4.590 1.00 64.38 70 LEU A CA 1
ATOM 532 C C . LEU A 1 70 ? 7.683 -4.476 5.678 1.00 64.38 70 LEU A C 1
ATOM 534 O O . LEU A 1 70 ? 7.105 -5.560 5.663 1.00 64.38 70 LEU A O 1
ATOM 538 N N . SER A 1 71 ? 7.386 -3.540 6.584 1.00 74.12 71 SER A N 1
ATOM 539 C CA . SER A 1 71 ? 6.325 -3.688 7.604 1.00 74.12 71 SER A CA 1
ATOM 540 C C . SER A 1 71 ? 6.073 -2.363 8.323 1.00 74.12 71 SER A C 1
ATOM 542 O O . SER A 1 71 ? 6.750 -2.048 9.297 1.00 74.12 71 SER A O 1
ATOM 544 N N . ASN A 1 72 ? 5.115 -1.580 7.838 1.00 84.19 72 ASN A N 1
ATOM 545 C CA . ASN A 1 72 ? 4.718 -0.295 8.408 1.00 84.19 72 ASN A CA 1
ATOM 546 C C . ASN A 1 72 ? 3.396 -0.379 9.181 1.00 84.19 72 ASN A C 1
ATOM 548 O O . ASN A 1 72 ? 2.676 -1.373 9.081 1.00 84.19 72 ASN A O 1
ATOM 552 N N . ARG A 1 73 ? 3.088 0.667 9.951 1.00 85.56 73 ARG A N 1
ATOM 553 C CA . ARG A 1 73 ? 1.844 0.836 10.715 1.00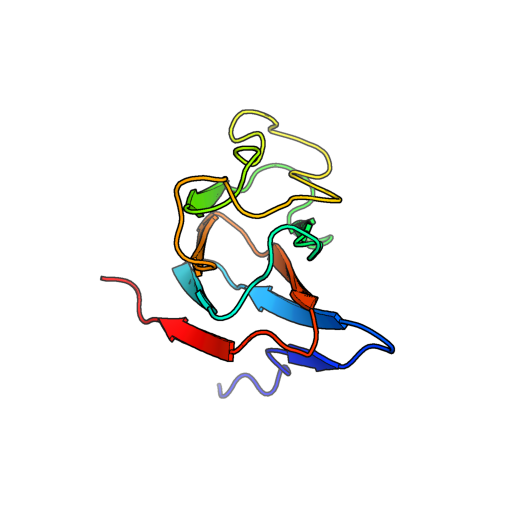 85.56 73 ARG A CA 1
ATOM 554 C C . ARG A 1 73 ? 1.240 2.209 10.449 1.00 85.56 73 ARG A C 1
ATOM 556 O O . ARG A 1 73 ? 1.862 3.047 9.801 1.00 85.56 73 ARG A O 1
ATOM 563 N N . ILE A 1 74 ? 0.024 2.431 10.931 1.00 87.00 74 ILE A N 1
ATOM 564 C CA . ILE A 1 74 ? -0.631 3.740 10.869 1.00 87.00 74 ILE A CA 1
ATOM 565 C C . ILE A 1 74 ? -0.120 4.628 11.993 1.00 87.00 74 ILE A C 1
ATOM 567 O O . ILE A 1 74 ? -0.057 4.182 13.135 1.00 87.00 74 ILE A O 1
ATOM 571 N N . HIS A 1 75 ? 0.214 5.872 11.649 1.00 81.62 75 HIS A N 1
ATOM 572 C CA . HIS A 1 75 ? 0.657 6.871 12.614 1.00 81.62 75 HIS A CA 1
ATOM 573 C C . HIS A 1 75 ? -0.464 7.220 13.596 1.00 81.62 75 HIS A C 1
ATOM 575 O O . HIS A 1 75 ? -1.617 7.385 13.192 1.00 81.62 75 HIS A O 1
ATOM 581 N N . ASP A 1 76 ? -0.118 7.396 14.870 1.00 72.81 76 ASP A N 1
ATOM 582 C CA . ASP A 1 76 ? -1.086 7.522 15.966 1.00 72.81 76 ASP A CA 1
ATOM 583 C C . ASP A 1 76 ? -2.095 8.669 15.812 1.00 72.81 76 ASP A C 1
ATOM 585 O O . ASP A 1 76 ? -3.237 8.542 16.256 1.00 72.81 76 ASP A O 1
ATOM 589 N N . GLU A 1 77 ? -1.690 9.759 15.162 1.00 68.62 77 GLU A N 1
ATOM 590 C CA . GLU A 1 77 ? -2.508 10.964 14.943 1.00 68.62 77 GLU A CA 1
ATOM 591 C C . GLU A 1 77 ? -3.357 10.930 13.658 1.00 68.62 77 GLU A C 1
ATOM 593 O O . GLU A 1 77 ? -4.010 11.913 13.310 1.00 68.62 77 GLU A O 1
ATOM 598 N N . LYS A 1 78 ? -3.332 9.829 12.898 1.00 67.25 78 LYS A N 1
ATOM 599 C CA . LYS A 1 78 ? -4.069 9.698 11.633 1.00 67.25 78 LYS A CA 1
ATOM 600 C C . LYS A 1 78 ? -5.266 8.766 11.818 1.00 67.25 78 LYS A C 1
ATOM 602 O O . LYS A 1 78 ? -5.129 7.681 12.370 1.00 67.25 78 LYS A O 1
ATOM 607 N N . GLU A 1 79 ? -6.430 9.166 11.303 1.00 78.56 79 GLU A N 1
ATOM 608 C CA . GLU A 1 79 ? -7.726 8.463 11.424 1.00 78.56 79 GLU A CA 1
ATOM 609 C C . GLU A 1 79 ? -7.813 7.128 10.641 1.00 78.56 79 GLU A C 1
ATOM 611 O O . GLU A 1 79 ? -8.797 6.850 9.959 1.00 78.56 79 GLU A O 1
ATOM 616 N N . GLY A 1 80 ? -6.777 6.283 10.663 1.00 88.00 80 GLY A N 1
ATOM 617 C CA . GLY A 1 80 ? -6.798 5.017 9.923 1.00 88.00 80 GLY A CA 1
ATOM 618 C C . GLY A 1 80 ? -6.728 5.194 8.405 1.00 88.00 80 GLY A C 1
ATOM 619 O O . GLY A 1 80 ? -7.216 4.341 7.662 1.00 88.00 80 GLY A O 1
ATOM 620 N N . VAL A 1 81 ? -6.154 6.310 7.941 1.00 92.19 81 VAL A N 1
ATOM 621 C CA . VAL A 1 81 ? -6.005 6.642 6.518 1.00 92.19 81 VAL A CA 1
ATOM 622 C C . VAL A 1 81 ? -4.530 6.722 6.145 1.00 92.19 81 VAL A C 1
ATOM 624 O O . VAL A 1 81 ? -3.766 7.467 6.762 1.00 92.19 81 VAL A O 1
ATOM 627 N N . ALA A 1 82 ? -4.153 6.008 5.085 1.00 91.69 82 ALA A N 1
ATOM 628 C CA . ALA A 1 82 ? -2.833 6.070 4.473 1.00 91.69 82 ALA A CA 1
ATOM 629 C C . ALA A 1 82 ? -2.938 6.379 2.974 1.00 91.69 82 ALA A C 1
ATOM 631 O O . ALA A 1 82 ? -3.835 5.899 2.281 1.00 91.69 82 ALA A O 1
ATOM 632 N N . SER A 1 83 ? -2.003 7.176 2.463 1.00 91.75 83 SER A N 1
ATOM 633 C CA . SER A 1 83 ? -1.912 7.503 1.037 1.00 91.75 83 SER A CA 1
ATOM 634 C C . SER A 1 83 ? -0.550 7.121 0.483 1.00 91.75 83 SER A C 1
ATOM 636 O O . SER A 1 83 ? 0.461 7.300 1.161 1.00 91.75 83 SER A O 1
ATOM 638 N N . PHE A 1 84 ? -0.524 6.686 -0.772 1.00 91.44 84 PHE A N 1
ATOM 639 C CA . PHE A 1 84 ? 0.670 6.264 -1.497 1.00 91.44 84 PHE A CA 1
ATOM 640 C C . PHE A 1 84 ? 0.650 6.905 -2.878 1.00 91.44 84 PHE A C 1
ATOM 642 O O . PHE A 1 84 ? -0.353 6.810 -3.581 1.00 91.44 84 PHE A O 1
ATOM 649 N N . PHE A 1 85 ? 1.750 7.533 -3.274 1.00 91.44 85 PHE A N 1
ATOM 650 C CA . PHE A 1 85 ? 1.938 8.087 -4.608 1.00 91.44 85 PHE A CA 1
ATOM 651 C C . PHE A 1 85 ? 3.281 7.625 -5.162 1.00 91.44 85 PHE A C 1
ATOM 653 O O . PHE A 1 85 ? 4.329 7.908 -4.577 1.00 91.44 85 PHE A O 1
ATOM 660 N N . ALA A 1 86 ? 3.243 6.900 -6.276 1.00 90.06 86 ALA A N 1
ATOM 661 C CA . ALA A 1 86 ? 4.439 6.464 -6.983 1.00 90.06 86 ALA A CA 1
ATOM 662 C C . ALA A 1 86 ? 4.915 7.592 -7.905 1.00 90.06 86 ALA A C 1
ATOM 664 O O . ALA A 1 86 ? 4.470 7.699 -9.045 1.00 90.06 86 ALA A O 1
ATOM 665 N N . GLU A 1 87 ? 5.789 8.462 -7.405 1.00 88.81 87 GLU A N 1
ATOM 666 C CA . GLU A 1 87 ? 6.321 9.586 -8.181 1.00 88.81 87 GLU A CA 1
ATOM 667 C C . GLU A 1 87 ? 7.275 9.096 -9.283 1.00 88.81 87 GLU A C 1
ATOM 669 O O . GLU A 1 87 ? 7.176 9.524 -10.431 1.00 88.81 87 GLU A O 1
ATOM 674 N N . GLU A 1 88 ? 8.143 8.137 -8.954 1.00 88.31 88 GLU A N 1
ATOM 675 C CA . GLU A 1 88 ? 9.096 7.528 -9.884 1.00 88.31 88 GLU A CA 1
ATOM 676 C C . GLU A 1 88 ? 9.146 6.010 -9.665 1.00 88.31 88 GLU A C 1
ATOM 678 O O . GLU A 1 88 ? 9.379 5.548 -8.546 1.00 88.31 88 GLU A O 1
ATOM 683 N N . GLY A 1 89 ? 8.958 5.230 -10.732 1.00 87.50 89 GLY A N 1
ATOM 684 C CA . GLY A 1 89 ? 8.964 3.769 -10.687 1.00 87.50 89 GLY A CA 1
ATOM 685 C C . GLY A 1 89 ? 7.652 3.130 -10.224 1.00 87.50 89 GLY A C 1
ATOM 686 O O . GLY A 1 89 ? 6.658 3.802 -9.957 1.00 87.50 89 GLY A O 1
ATOM 687 N N . ASN A 1 90 ? 7.657 1.796 -10.163 1.00 88.00 90 ASN A N 1
ATOM 688 C CA . ASN A 1 90 ? 6.484 0.988 -9.828 1.00 88.00 90 ASN A CA 1
ATOM 689 C C . ASN A 1 90 ? 6.678 0.240 -8.507 1.00 88.00 90 ASN A C 1
ATOM 691 O O . ASN A 1 90 ? 7.729 -0.374 -8.271 1.00 88.00 90 ASN A O 1
ATOM 695 N N . PHE A 1 91 ? 5.621 0.212 -7.700 1.00 89.31 91 PHE A N 1
ATOM 696 C CA . PHE A 1 91 ? 5.629 -0.366 -6.362 1.00 89.31 91 PHE A CA 1
ATOM 697 C C . PHE A 1 91 ? 4.513 -1.393 -6.183 1.00 89.31 91 PHE A C 1
ATOM 699 O O . PHE A 1 91 ? 3.534 -1.421 -6.926 1.00 89.31 91 PHE A O 1
ATOM 706 N N . LEU A 1 92 ? 4.672 -2.229 -5.166 1.00 91.88 92 LEU A N 1
ATOM 707 C CA . LEU A 1 92 ? 3.630 -3.082 -4.624 1.00 91.88 92 LEU A CA 1
ATOM 708 C C . LEU A 1 92 ? 3.237 -2.542 -3.253 1.00 91.88 92 LEU A C 1
ATOM 710 O O . LEU A 1 92 ? 4.108 -2.325 -2.408 1.00 91.88 92 LEU A O 1
ATOM 714 N N . VAL A 1 93 ? 1.943 -2.338 -3.030 1.00 92.56 93 VAL A N 1
ATOM 715 C CA . VAL A 1 93 ? 1.403 -1.899 -1.740 1.00 92.56 93 VAL A CA 1
ATOM 716 C C . VAL A 1 93 ? 0.603 -3.040 -1.130 1.00 92.56 93 VAL A C 1
ATOM 718 O O . VAL A 1 93 ? -0.344 -3.532 -1.735 1.00 92.56 93 VAL A O 1
ATOM 721 N N . PHE A 1 94 ? 0.991 -3.461 0.067 1.00 93.62 94 PHE A N 1
ATOM 722 C CA . PHE A 1 94 ? 0.350 -4.534 0.816 1.00 93.62 94 PHE A CA 1
ATOM 723 C C . PHE A 1 94 ? -0.559 -3.910 1.868 1.00 93.62 94 PHE A C 1
ATOM 725 O O . PHE A 1 94 ? -0.088 -3.137 2.705 1.00 93.62 94 PHE A O 1
ATOM 732 N N . LEU A 1 95 ? -1.845 -4.247 1.824 1.00 93.88 95 LEU A N 1
ATOM 733 C CA . LEU A 1 95 ? -2.872 -3.748 2.737 1.00 93.88 95 LEU A CA 1
ATOM 734 C C . LEU A 1 95 ? -3.628 -4.921 3.377 1.00 93.88 95 LEU A C 1
ATOM 736 O O . LEU A 1 95 ? -3.742 -5.977 2.754 1.00 93.88 95 LEU A O 1
ATOM 740 N N . PRO A 1 96 ? -4.168 -4.776 4.597 1.00 93.44 96 PRO A N 1
ATOM 741 C CA . PRO A 1 96 ? -5.058 -5.784 5.168 1.00 93.44 96 PRO A CA 1
ATOM 742 C C . PRO A 1 96 ? -6.339 -5.912 4.329 1.00 93.44 96 PRO A C 1
ATOM 744 O O . PRO A 1 96 ? -6.805 -4.934 3.745 1.00 93.44 96 PRO A O 1
ATOM 747 N N . LEU A 1 97 ? -6.950 -7.101 4.315 1.00 93.12 97 LEU A N 1
ATOM 748 C CA . LEU A 1 97 ? -8.216 -7.354 3.600 1.00 93.12 97 LEU A CA 1
ATOM 749 C C . LEU A 1 97 ? -9.378 -6.468 4.076 1.00 93.12 97 LEU A C 1
ATOM 751 O O . LEU A 1 97 ? -10.336 -6.256 3.343 1.00 93.12 97 LEU A O 1
ATOM 755 N N . THR A 1 98 ? -9.298 -5.949 5.300 1.00 90.25 98 THR A N 1
ATOM 756 C CA . THR A 1 98 ? -10.313 -5.074 5.895 1.00 90.25 98 THR A CA 1
ATOM 757 C C . THR A 1 98 ? -10.209 -3.617 5.448 1.00 90.25 98 THR A C 1
ATOM 759 O O . THR A 1 98 ? -11.089 -2.829 5.785 1.00 90.25 98 THR A O 1
ATOM 762 N N . ALA A 1 99 ? -9.146 -3.236 4.731 1.00 92.31 99 ALA A N 1
ATOM 763 C CA . ALA A 1 99 ? -8.973 -1.872 4.252 1.00 92.31 99 ALA A CA 1
ATOM 764 C C . ALA A 1 99 ? -9.965 -1.555 3.127 1.00 92.31 99 ALA A C 1
ATOM 766 O O . ALA A 1 99 ? -10.074 -2.297 2.150 1.00 92.31 99 ALA A O 1
ATOM 767 N N . ALA A 1 100 ? -10.615 -0.397 3.214 1.00 91.81 100 ALA A N 1
ATOM 768 C CA . ALA A 1 100 ? -11.231 0.213 2.045 1.00 91.81 100 ALA A CA 1
ATOM 769 C C . ALA A 1 100 ? -10.144 0.915 1.222 1.00 91.81 100 ALA A C 1
ATOM 771 O O . ALA A 1 100 ? -9.179 1.441 1.781 1.00 91.81 100 ALA A O 1
ATOM 772 N N . PHE A 1 101 ? -10.283 0.934 -0.103 1.00 91.56 101 PHE A N 1
ATOM 773 C CA . PHE A 1 101 ? -9.291 1.549 -0.979 1.00 91.56 101 PHE A CA 1
ATOM 774 C C . PHE A 1 101 ? -9.921 2.265 -2.170 1.00 91.56 101 PHE A C 1
ATOM 776 O O . PHE A 1 101 ? -11.003 1.914 -2.638 1.00 91.56 101 PHE A O 1
ATOM 783 N N . ALA A 1 102 ? -9.203 3.258 -2.686 1.00 89.94 102 ALA A N 1
ATOM 784 C CA . ALA A 1 102 ? -9.523 3.928 -3.935 1.00 89.94 102 ALA A CA 1
ATOM 785 C C . ALA A 1 102 ? -8.241 4.302 -4.680 1.00 89.94 102 ALA A C 1
ATOM 787 O O . ALA A 1 102 ? -7.300 4.850 -4.096 1.00 89.94 102 ALA A O 1
ATOM 788 N N . PHE A 1 103 ? -8.226 4.063 -5.990 1.00 84.25 103 PHE A N 1
ATOM 789 C CA . PHE A 1 103 ? -7.237 4.680 -6.864 1.00 84.25 103 PHE A CA 1
ATOM 790 C C . PHE A 1 103 ? -7.627 6.139 -7.093 1.00 84.25 103 PHE A C 1
ATOM 792 O O . PHE A 1 103 ? -8.735 6.434 -7.542 1.00 84.25 103 PHE A O 1
ATOM 799 N N . ALA A 1 104 ? -6.717 7.061 -6.791 1.00 75.88 104 ALA A N 1
ATOM 800 C CA . ALA A 1 104 ? -6.920 8.479 -7.051 1.00 75.88 104 ALA A CA 1
ATOM 801 C C . ALA A 1 104 ? -6.217 8.875 -8.355 1.00 75.88 104 ALA A C 1
ATOM 803 O O . ALA A 1 104 ? -5.107 8.419 -8.649 1.00 75.88 104 ALA A O 1
ATOM 804 N N . LYS A 1 105 ? -6.855 9.747 -9.146 1.00 56.06 105 LYS A N 1
ATOM 805 C CA . LYS A 1 105 ? -6.166 10.406 -10.261 1.00 56.06 105 LYS A CA 1
ATOM 806 C C . LYS A 1 105 ? -5.132 11.384 -9.684 1.00 56.06 105 LYS A C 1
ATOM 808 O O . LYS A 1 105 ? -5.456 12.056 -8.701 1.00 56.06 105 LYS A O 1
ATOM 813 N N . PRO A 1 106 ? -3.917 11.467 -10.254 1.00 51.78 106 PRO A N 1
ATOM 814 C CA . PRO A 1 106 ? -2.979 12.519 -9.879 1.00 51.78 106 PRO A CA 1
ATOM 815 C C . PRO A 1 106 ? -3.651 13.885 -10.092 1.00 51.78 106 PRO A C 1
ATOM 817 O O . PRO A 1 106 ? -4.378 14.060 -11.074 1.00 51.78 106 PRO A O 1
ATOM 820 N N . LYS A 1 107 ? -3.473 14.799 -9.133 1.00 45.91 107 LYS A N 1
ATOM 821 C CA . LYS A 1 107 ? -3.797 16.218 -9.319 1.00 45.91 107 LYS A CA 1
ATOM 822 C C . LYS A 1 107 ? -2.690 16.885 -10.118 1.00 45.91 107 LYS A C 1
ATOM 824 O O . LYS A 1 107 ? -1.520 16.518 -9.871 1.00 45.91 107 LYS A O 1
#